Protein AF-A0A914C2D5-F1 (afdb_monomer_lite)

Foldseek 3Di:
DLVVLVVVLVVPQDDLVCLVPDDLVVSLVVSVVVVVVVLVVVVVVLVVLLVVLVVQLVVCVVPPVCVVSVVVSVVSNVVSVVVVVVSVVVVVVVVVVSVVSSVVSVVSD

pLDDT: mean 87.71, std 9.4, range [59.25, 97.88]

Radius of gyration: 20.84 Å; chains: 1; bounding box: 45×17×58 Å

Secondary structure (DSSP, 8-state):
-HHHHHHHHHHHSPPTTSGGGS-HHHHHHHHHHHHHHHHHHHHHHHHHHHHHHHHHHHHHTT-GGGHHHHHHHHHHHHHHHHHHHHHHHHHHHHHHHHHHHHHHHHTT-

Structure (mmCIF, N/CA/C/O backbone):
data_AF-A0A914C2D5-F1
#
_entry.id   AF-A0A914C2D5-F1
#
loop_
_atom_site.group_PDB
_atom_site.id
_atom_site.type_symbol
_atom_site.label_atom_id
_atom_site.label_alt_id
_atom_site.label_comp_id
_atom_site.label_asym_id
_atom_site.label_entity_id
_atom_site.label_seq_id
_atom_site.pdbx_PDB_ins_code
_atom_site.Cartn_x
_atom_site.Cartn_y
_atom_site.Cartn_z
_atom_site.occupancy
_atom_site.B_iso_or_equiv
_atom_site.auth_seq_id
_atom_site.auth_comp_id
_atom_site.auth_asym_id
_atom_site.auth_atom_id
_atom_site.pdbx_PDB_model_num
ATOM 1 N N . MET A 1 1 ? -9.227 7.731 0.539 1.00 70.75 1 MET A N 1
ATOM 2 C CA . MET A 1 1 ? -7.893 7.496 1.124 1.00 70.75 1 MET A CA 1
ATOM 3 C C . MET A 1 1 ? -8.067 7.028 2.557 1.00 70.75 1 MET A C 1
ATOM 5 O O . MET A 1 1 ? -9.134 7.270 3.117 1.00 70.75 1 MET A O 1
ATOM 9 N N . GLU A 1 2 ? -7.075 6.328 3.099 1.00 82.00 2 GLU A N 1
ATOM 10 C CA . GLU A 1 2 ? -7.126 5.653 4.406 1.00 82.00 2 GLU A CA 1
ATOM 11 C C . GLU A 1 2 ? -7.536 6.576 5.560 1.00 82.00 2 GLU A C 1
ATOM 13 O O . GLU A 1 2 ? -8.288 6.139 6.424 1.00 82.00 2 GLU A O 1
ATOM 18 N N . ASP A 1 3 ? -7.198 7.868 5.511 1.00 85.00 3 ASP A N 1
ATOM 19 C CA . ASP A 1 3 ? -7.644 8.867 6.497 1.00 85.00 3 ASP A CA 1
ATOM 20 C C . ASP A 1 3 ? -9.164 8.906 6.673 1.00 85.00 3 ASP A C 1
ATOM 22 O O . ASP A 1 3 ? -9.663 9.062 7.784 1.00 85.00 3 ASP A O 1
ATOM 26 N N . LYS A 1 4 ? -9.923 8.710 5.584 1.00 87.38 4 LYS A N 1
ATOM 27 C CA . LYS A 1 4 ? -11.392 8.649 5.646 1.00 87.38 4 LYS A CA 1
ATOM 28 C C . LYS A 1 4 ? -11.873 7.404 6.393 1.00 87.38 4 LYS A C 1
ATOM 30 O O . LYS A 1 4 ? -12.867 7.483 7.103 1.00 87.38 4 LYS A O 1
ATOM 35 N N . ILE A 1 5 ? -11.165 6.282 6.252 1.00 86.88 5 ILE A N 1
ATOM 36 C CA . ILE A 1 5 ? -11.476 5.018 6.937 1.00 86.88 5 ILE A CA 1
ATOM 37 C C . ILE A 1 5 ? -11.097 5.125 8.421 1.00 86.88 5 ILE A C 1
ATOM 39 O O . ILE A 1 5 ? -11.856 4.704 9.288 1.00 86.88 5 ILE A O 1
ATOM 43 N N . ILE A 1 6 ? -9.959 5.746 8.742 1.00 86.00 6 ILE A N 1
ATOM 44 C CA . ILE A 1 6 ? -9.555 6.008 10.132 1.00 86.00 6 ILE A CA 1
ATOM 45 C C . ILE A 1 6 ? -10.524 6.992 10.800 1.00 86.00 6 ILE A C 1
ATOM 47 O O . ILE A 1 6 ? -10.907 6.804 11.953 1.00 86.00 6 ILE A O 1
ATOM 51 N N . PHE A 1 7 ? -10.961 8.028 10.086 1.00 87.88 7 PHE A N 1
ATOM 52 C CA . PHE A 1 7 ? -11.998 8.933 10.570 1.00 87.88 7 PHE A CA 1
ATOM 53 C C . PHE A 1 7 ? -13.316 8.191 10.828 1.00 87.88 7 PHE A C 1
ATOM 55 O O . PHE A 1 7 ? -13.910 8.359 11.889 1.00 87.88 7 PHE A O 1
ATOM 62 N N . GLU A 1 8 ? -13.731 7.313 9.911 1.00 88.00 8 GLU A N 1
ATOM 63 C CA . GLU A 1 8 ? -14.913 6.463 10.080 1.00 88.00 8 GLU A CA 1
ATOM 64 C C . GLU A 1 8 ? -14.815 5.582 11.335 1.00 88.00 8 GLU A C 1
ATOM 66 O O . GLU A 1 8 ? -15.776 5.525 12.101 1.00 88.00 8 GLU A O 1
ATOM 71 N N . LEU A 1 9 ? -13.658 4.960 11.596 1.00 87.19 9 LEU A N 1
ATOM 72 C CA . LEU A 1 9 ? -13.408 4.225 12.843 1.00 87.19 9 LEU A CA 1
ATOM 73 C C . LEU A 1 9 ? -13.663 5.119 14.062 1.00 87.19 9 LEU A C 1
ATOM 75 O O . LEU A 1 9 ? -14.366 4.723 14.984 1.00 87.19 9 LEU A O 1
ATOM 79 N N . ASN A 1 10 ? -13.138 6.342 14.051 1.00 86.31 10 ASN A N 1
ATOM 80 C CA . ASN A 1 10 ? -13.270 7.268 15.177 1.00 86.31 10 ASN A CA 1
ATOM 81 C C . ASN A 1 10 ? -14.711 7.715 15.414 1.00 86.31 10 ASN A C 1
ATOM 83 O O . ASN A 1 10 ? -15.087 7.952 16.556 1.00 86.31 10 ASN A O 1
ATOM 87 N N . CYS A 1 11 ? -15.506 7.828 14.351 1.00 86.56 11 CYS A N 1
ATOM 88 C CA . CYS A 1 11 ? -16.922 8.161 14.448 1.00 86.56 11 CYS A CA 1
ATOM 89 C C . CYS A 1 11 ? -17.788 6.976 14.886 1.00 86.56 11 CYS A C 1
ATOM 91 O O . CYS A 1 11 ? -18.850 7.190 15.464 1.00 86.56 11 CYS A O 1
ATOM 93 N N . ARG A 1 12 ? -17.375 5.745 14.566 1.00 85.75 12 ARG A N 1
ATOM 94 C CA . ARG A 1 12 ? -18.144 4.531 14.864 1.00 85.75 12 ARG A CA 1
ATOM 95 C C . ARG A 1 12 ? -17.820 3.925 16.222 1.00 85.75 12 ARG A C 1
ATOM 97 O O . ARG A 1 12 ? -18.689 3.285 16.795 1.00 85.75 12 ARG A O 1
ATOM 104 N N . LEU A 1 13 ? -16.605 4.096 16.746 1.00 83.44 13 LEU A N 1
ATOM 105 C CA . LEU A 1 13 ? -16.289 3.586 18.078 1.00 83.44 13 LEU A CA 1
ATOM 106 C C . LEU A 1 13 ? -17.126 4.332 19.132 1.00 83.44 13 LEU A C 1
ATOM 108 O O . LEU A 1 13 ? -17.071 5.564 19.189 1.00 83.44 13 LEU A O 1
ATOM 112 N N . PRO A 1 14 ? -17.899 3.612 19.962 1.00 72.94 14 PRO A N 1
ATOM 113 C CA . PRO A 1 14 ? -18.760 4.245 20.943 1.00 72.94 14 PRO A CA 1
ATOM 114 C C . PRO A 1 14 ? -17.928 4.973 22.002 1.00 72.94 14 PRO A C 1
ATOM 116 O O . PRO A 1 14 ? -16.854 4.526 22.407 1.00 72.94 14 PRO A O 1
ATOM 119 N N . THR A 1 15 ? -18.442 6.104 22.481 1.00 71.69 15 THR A N 1
ATOM 120 C CA . THR A 1 15 ? -17.937 6.718 23.712 1.00 71.69 15 THR A CA 1
ATOM 121 C C . THR A 1 15 ? -18.413 5.905 24.919 1.00 71.69 15 THR A C 1
ATOM 123 O O . THR A 1 15 ? -19.392 5.164 24.822 1.00 71.69 15 THR A O 1
ATOM 126 N N . ASN A 1 16 ? -17.754 6.061 26.074 1.00 65.69 16 ASN A N 1
ATOM 127 C CA . ASN A 1 16 ? -18.040 5.294 27.300 1.00 65.69 16 ASN A CA 1
ATOM 128 C C . ASN A 1 16 ? -19.536 5.241 27.676 1.00 65.69 16 ASN A C 1
ATOM 130 O O . ASN A 1 16 ? -19.987 4.285 28.291 1.00 65.69 16 ASN A O 1
ATOM 134 N N . SER A 1 17 ? -20.317 6.257 27.306 1.00 59.25 17 SER A N 1
ATOM 135 C CA . SER A 1 17 ? -21.749 6.351 27.610 1.00 59.25 17 SER A CA 1
ATOM 136 C C . SER A 1 17 ? -22.661 5.523 26.688 1.00 59.25 17 SER A C 1
ATOM 138 O O . SER A 1 17 ? -23.845 5.402 26.986 1.00 59.25 17 SER A O 1
ATOM 140 N N . PHE A 1 18 ? -22.147 4.960 25.586 1.00 63.16 18 PHE A N 1
ATOM 141 C CA . PHE A 1 18 ? -22.934 4.258 24.554 1.00 63.16 18 PHE A CA 1
ATOM 142 C C . PHE A 1 18 ? -22.337 2.900 24.133 1.00 63.16 18 PHE A C 1
ATOM 144 O O . PHE A 1 18 ? -22.748 2.327 23.123 1.00 63.16 18 PHE A O 1
ATOM 151 N N . ALA A 1 19 ? -21.379 2.363 24.897 1.00 63.66 19 ALA A N 1
ATOM 152 C CA . ALA A 1 19 ? -20.634 1.151 24.536 1.00 63.66 19 ALA A CA 1
ATOM 153 C C . ALA A 1 19 ? -21.506 -0.113 24.383 1.00 63.66 19 ALA A C 1
ATOM 155 O O . ALA A 1 19 ? -21.170 -1.000 23.606 1.00 63.66 19 ALA A O 1
ATOM 156 N N . SER A 1 20 ? -22.672 -0.164 25.035 1.00 64.44 20 SER A N 1
ATOM 157 C CA . SER A 1 20 ? -23.606 -1.297 24.975 1.00 64.44 20 SER A CA 1
ATOM 158 C C . SER A 1 20 ? -24.465 -1.366 23.703 1.00 64.44 20 SER A C 1
ATOM 160 O O . SER A 1 20 ? -25.194 -2.338 23.517 1.00 64.44 20 SER A O 1
ATOM 162 N N . GLN A 1 21 ? -24.420 -0.351 22.829 1.00 63.56 21 GLN A N 1
ATOM 163 C CA . GLN A 1 21 ? -25.328 -0.238 21.677 1.00 63.56 21 GLN A CA 1
ATOM 164 C C . GLN A 1 21 ? -24.735 -0.723 20.346 1.00 63.56 21 GLN A C 1
ATOM 166 O O . GLN A 1 21 ? -25.474 -0.850 19.370 1.00 63.56 21 GLN A O 1
ATOM 171 N N . GLN A 1 22 ? -23.426 -0.991 20.269 1.00 69.56 22 GLN A N 1
ATOM 172 C CA . GLN A 1 22 ? -22.765 -1.420 19.032 1.00 69.56 22 GLN A CA 1
ATOM 173 C C . GLN A 1 22 ? -21.732 -2.519 19.278 1.00 69.56 22 GLN A C 1
ATOM 175 O O . GLN A 1 22 ? -20.978 -2.479 20.245 1.00 69.56 22 GLN A O 1
ATOM 180 N N . ASN A 1 23 ? -21.659 -3.486 18.360 1.00 83.94 23 ASN A N 1
ATOM 181 C CA . ASN A 1 23 ? -20.656 -4.543 18.416 1.00 83.94 23 ASN A CA 1
ATOM 182 C C . ASN A 1 23 ? -19.299 -4.019 17.920 1.00 83.94 23 ASN A C 1
ATOM 184 O O . ASN A 1 23 ? -19.053 -3.908 16.716 1.00 83.94 23 ASN A O 1
ATOM 188 N N . ILE A 1 24 ? -18.410 -3.712 18.864 1.00 86.00 24 ILE A N 1
ATOM 189 C CA . ILE A 1 24 ? -17.063 -3.183 18.605 1.00 86.00 24 ILE A CA 1
ATOM 190 C C . ILE A 1 24 ? -16.257 -4.118 17.694 1.00 86.00 24 ILE A C 1
ATOM 192 O O . ILE A 1 24 ? -15.560 -3.643 16.793 1.00 86.00 24 ILE A O 1
ATOM 196 N N . ASN A 1 25 ? -16.415 -5.437 17.852 1.00 86.25 25 ASN A N 1
ATOM 197 C CA . ASN A 1 25 ? -15.727 -6.420 17.013 1.00 86.25 25 ASN A CA 1
ATOM 198 C C . ASN A 1 25 ? -16.123 -6.289 15.536 1.00 86.25 25 ASN A C 1
ATOM 200 O O . ASN A 1 25 ? -15.256 -6.336 14.661 1.00 86.25 25 ASN A O 1
ATOM 204 N N . ASP A 1 26 ? -17.411 -6.083 15.250 1.00 89.81 26 ASP A N 1
ATOM 205 C CA . ASP A 1 26 ? -17.907 -5.950 13.877 1.00 89.81 26 ASP A CA 1
ATOM 206 C C . ASP A 1 26 ? -17.412 -4.652 13.229 1.00 89.81 26 ASP A C 1
ATOM 208 O O . ASP A 1 26 ? -16.975 -4.665 12.076 1.00 89.81 26 ASP A O 1
ATOM 212 N N . ILE A 1 27 ? -17.387 -3.547 13.985 1.00 89.75 27 ILE A N 1
ATOM 213 C CA . ILE A 1 27 ? -16.842 -2.259 13.526 1.00 89.75 27 ILE A CA 1
ATOM 214 C C . ILE A 1 27 ? -15.363 -2.405 13.177 1.00 89.75 27 ILE A C 1
ATOM 216 O O . ILE A 1 27 ? -14.934 -2.052 12.078 1.00 89.75 27 ILE A O 1
ATOM 220 N N . CYS A 1 28 ? -14.576 -2.955 14.097 1.00 91.25 28 CYS A N 1
ATOM 221 C CA . CYS A 1 28 ? -13.145 -3.135 13.907 1.00 91.25 28 CYS A CA 1
ATOM 222 C C . CYS A 1 28 ? -12.825 -4.088 12.749 1.00 91.25 28 CYS A C 1
ATOM 224 O O . CYS A 1 28 ? -11.869 -3.856 12.004 1.00 91.25 28 CYS A O 1
ATOM 226 N N . LYS A 1 29 ? -13.642 -5.127 12.542 1.00 91.94 29 LYS A N 1
ATOM 227 C CA . LYS A 1 29 ? -13.521 -6.043 11.403 1.00 91.94 29 LYS A CA 1
ATOM 228 C C . LYS A 1 29 ? -13.853 -5.366 10.069 1.00 91.94 29 LYS A C 1
ATOM 230 O O . LYS A 1 29 ? -13.099 -5.543 9.110 1.00 91.94 29 LYS A O 1
ATOM 235 N N . ASP A 1 30 ? -14.933 -4.587 9.999 1.00 92.62 30 ASP A N 1
ATOM 236 C CA . ASP A 1 30 ? -15.312 -3.822 8.799 1.00 92.62 30 ASP A CA 1
ATOM 237 C C . ASP A 1 30 ? -14.207 -2.830 8.410 1.00 92.62 30 ASP A C 1
ATOM 239 O O . ASP A 1 30 ? -13.739 -2.819 7.270 1.00 92.62 30 ASP A O 1
ATOM 243 N N . ILE A 1 31 ? -13.700 -2.068 9.384 1.00 92.50 31 ILE A N 1
ATOM 244 C CA . ILE A 1 31 ? -12.619 -1.097 9.177 1.00 92.50 31 ILE A CA 1
ATOM 245 C C . ILE A 1 31 ? -11.350 -1.771 8.647 1.00 92.50 31 ILE A C 1
ATOM 247 O O . ILE A 1 31 ? -10.807 -1.330 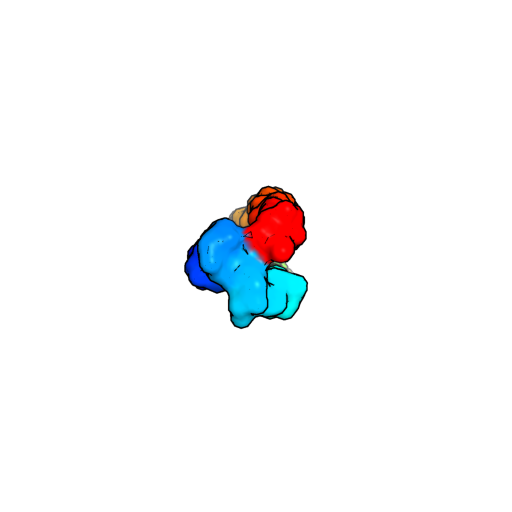7.632 1.00 92.50 31 ILE A O 1
ATOM 251 N N . LYS A 1 32 ? -10.901 -2.870 9.270 1.00 92.12 32 LYS A N 1
ATOM 252 C CA . LYS A 1 32 ? -9.730 -3.633 8.798 1.00 92.12 32 LYS A CA 1
ATOM 253 C C . LYS A 1 32 ? -9.930 -4.163 7.376 1.00 92.12 32 LYS A C 1
ATOM 255 O O . LYS A 1 32 ? -9.012 -4.094 6.561 1.00 92.12 32 LYS A O 1
ATOM 260 N N . THR A 1 33 ? -11.133 -4.642 7.058 1.00 94.06 33 THR A N 1
ATOM 261 C CA . THR A 1 33 ? -11.472 -5.158 5.722 1.00 94.06 33 THR A CA 1
ATOM 262 C C . THR A 1 33 ? -11.400 -4.057 4.664 1.00 94.06 33 THR A C 1
ATOM 264 O O . THR A 1 33 ? -10.747 -4.230 3.633 1.00 94.06 33 THR A O 1
ATOM 267 N N . LYS A 1 34 ? -12.015 -2.898 4.928 1.00 93.19 34 LYS A N 1
ATOM 268 C CA . LYS A 1 34 ? -11.973 -1.732 4.031 1.00 93.19 34 LYS A CA 1
ATOM 269 C C . LYS A 1 34 ? -10.546 -1.255 3.787 1.00 93.19 34 LYS A C 1
ATOM 271 O O . LYS A 1 34 ? -10.172 -0.989 2.645 1.00 93.19 34 LYS A O 1
ATOM 276 N N . LEU A 1 35 ? -9.749 -1.177 4.850 1.00 92.00 35 LEU A N 1
ATOM 277 C CA . LEU A 1 35 ? -8.360 -0.740 4.776 1.00 92.00 35 LEU A CA 1
ATOM 278 C C . LEU A 1 35 ? -7.512 -1.702 3.937 1.00 92.00 35 LEU A C 1
ATOM 280 O O . LEU A 1 35 ? -6.812 -1.268 3.025 1.00 92.00 35 LEU A O 1
ATOM 284 N N . GLY A 1 36 ? -7.651 -3.010 4.175 1.00 93.00 36 GLY A N 1
ATOM 285 C CA . GLY A 1 36 ? -6.998 -4.042 3.370 1.00 93.00 36 GLY A CA 1
ATOM 286 C C . GLY A 1 36 ? -7.373 -3.958 1.888 1.00 93.00 36 GLY A C 1
ATOM 287 O O . GLY A 1 36 ? -6.505 -4.089 1.026 1.00 93.00 36 GLY A O 1
ATOM 288 N N . GLY A 1 37 ? -8.641 -3.666 1.578 1.00 93.94 37 GLY A N 1
ATOM 289 C CA . GLY A 1 37 ? -9.106 -3.461 0.205 1.00 93.94 37 GLY A CA 1
ATOM 290 C C . GLY A 1 37 ? -8.426 -2.279 -0.494 1.00 93.94 37 GLY A C 1
ATOM 291 O O . GLY A 1 37 ? -7.9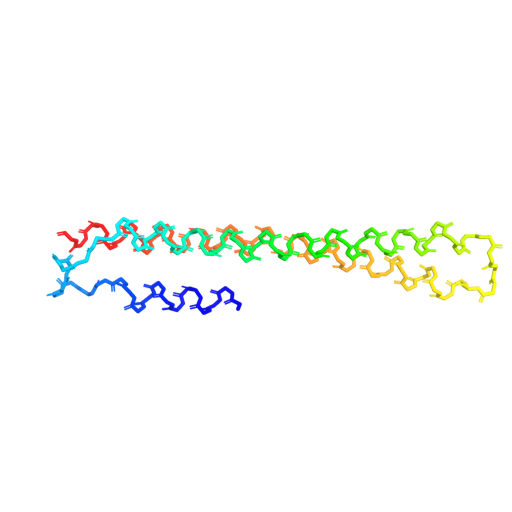10 -2.436 -1.601 1.00 93.94 37 GLY A O 1
ATOM 292 N N . VAL A 1 38 ? -8.375 -1.114 0.160 1.00 92.69 38 VAL A N 1
ATOM 293 C CA . VAL A 1 38 ? -7.725 0.090 -0.394 1.00 92.69 38 VAL A CA 1
ATOM 294 C C . VAL A 1 38 ? -6.222 -0.120 -0.578 1.00 92.69 38 VAL A C 1
ATOM 296 O O . VAL A 1 38 ? -5.683 0.216 -1.633 1.00 92.69 38 VAL A O 1
ATOM 299 N N . ARG A 1 39 ? -5.548 -0.718 0.408 1.00 93.44 39 ARG A N 1
ATOM 300 C CA . ARG A 1 39 ? -4.110 -1.021 0.334 1.00 93.44 39 ARG A CA 1
ATOM 301 C C . ARG A 1 39 ? -3.786 -1.990 -0.789 1.00 93.44 39 ARG A C 1
ATOM 303 O O . ARG A 1 39 ? -2.858 -1.749 -1.553 1.00 93.44 39 ARG A O 1
ATOM 310 N N . LYS A 1 40 ? -4.589 -3.047 -0.949 1.00 93.81 40 LYS A N 1
ATOM 311 C CA . LYS A 1 40 ? -4.429 -3.997 -2.055 1.00 93.81 40 LYS A CA 1
ATOM 312 C C . LYS A 1 40 ? -4.540 -3.297 -3.409 1.00 93.81 40 LYS A C 1
ATOM 314 O O . LYS A 1 40 ? -3.671 -3.482 -4.251 1.00 93.81 40 LYS A O 1
ATOM 319 N N . GLN A 1 41 ? -5.557 -2.454 -3.599 1.00 94.31 41 GLN A N 1
ATOM 320 C CA . GLN A 1 41 ? -5.707 -1.683 -4.839 1.00 94.31 41 GLN A CA 1
ATOM 321 C C . GLN A 1 41 ? -4.485 -0.800 -5.117 1.00 94.31 41 GLN A C 1
ATOM 323 O O . GLN A 1 41 ? -4.017 -0.738 -6.253 1.00 94.31 41 GLN A O 1
ATOM 328 N N . ARG A 1 42 ? -3.945 -0.134 -4.090 1.00 93.88 42 ARG A N 1
ATOM 329 C CA . ARG A 1 42 ? -2.745 0.700 -4.225 1.00 93.88 42 ARG A CA 1
ATOM 330 C C . ARG A 1 42 ? -1.507 -0.132 -4.578 1.00 93.88 42 ARG A C 1
ATOM 332 O O . ARG A 1 42 ? -0.782 0.239 -5.499 1.00 93.88 42 ARG A O 1
ATOM 339 N N . ALA A 1 43 ? -1.302 -1.269 -3.914 1.00 93.56 43 ALA A N 1
ATOM 340 C CA . ALA A 1 43 ? -0.202 -2.189 -4.198 1.00 93.56 43 ALA A CA 1
ATOM 341 C C . ALA A 1 43 ? -0.271 -2.744 -5.632 1.00 93.56 43 ALA A C 1
ATOM 343 O O . ALA A 1 43 ? 0.732 -2.742 -6.348 1.00 93.56 43 ALA A O 1
ATOM 344 N N . ASP A 1 44 ? -1.464 -3.143 -6.085 1.00 95.62 44 ASP A N 1
ATOM 345 C CA . ASP A 1 44 ? -1.693 -3.623 -7.451 1.00 95.62 44 ASP A CA 1
ATOM 346 C C . ASP A 1 44 ? -1.358 -2.533 -8.490 1.00 95.62 44 ASP A C 1
ATOM 348 O O . ASP A 1 44 ? -0.719 -2.814 -9.508 1.00 95.62 44 ASP A O 1
ATOM 352 N N . LEU A 1 45 ? -1.728 -1.274 -8.218 1.00 96.19 45 LEU A N 1
ATOM 353 C CA . LEU A 1 45 ? -1.392 -0.130 -9.072 1.00 96.19 45 LEU A CA 1
ATOM 354 C C . LEU A 1 45 ? 0.115 0.150 -9.108 1.00 96.19 45 LEU A C 1
ATOM 356 O O . LEU A 1 45 ? 0.665 0.313 -10.195 1.00 96.19 45 LEU A O 1
ATOM 360 N N . LEU A 1 46 ? 0.800 0.160 -7.961 1.00 95.44 46 LEU A N 1
ATOM 361 C CA . LEU A 1 46 ? 2.255 0.352 -7.902 1.00 95.44 46 LEU A CA 1
ATOM 362 C C . LEU A 1 46 ? 2.992 -0.725 -8.707 1.00 95.44 46 LEU A C 1
ATOM 364 O O . LEU A 1 46 ? 3.859 -0.410 -9.526 1.00 95.44 46 LEU A O 1
ATOM 368 N N . GLN A 1 47 ? 2.606 -1.991 -8.532 1.00 96.31 47 GLN A N 1
ATOM 369 C CA . GLN A 1 47 ? 3.178 -3.110 -9.282 1.00 96.31 47 GLN A CA 1
ATOM 370 C C . GLN A 1 47 ? 2.919 -2.989 -10.784 1.00 96.31 47 GLN A C 1
ATOM 372 O O . GLN A 1 47 ? 3.819 -3.244 -11.588 1.00 96.31 47 GLN A O 1
ATOM 377 N N . LYS A 1 48 ? 1.714 -2.569 -11.179 1.00 97.56 48 LYS A N 1
ATOM 378 C CA . LYS A 1 48 ? 1.390 -2.301 -12.582 1.00 97.56 48 LYS A CA 1
ATOM 379 C C . LYS A 1 48 ? 2.283 -1.198 -13.160 1.00 97.56 48 LYS A C 1
ATOM 381 O O . LYS A 1 48 ? 2.909 -1.428 -14.192 1.00 97.56 48 LYS A O 1
ATOM 386 N N . CYS A 1 49 ? 2.426 -0.066 -12.472 1.00 97.38 49 CYS A N 1
ATOM 387 C CA . CYS A 1 49 ? 3.277 1.041 -12.913 1.00 97.38 49 CYS A CA 1
ATOM 388 C C . CYS A 1 49 ? 4.749 0.620 -13.063 1.00 97.38 49 CYS A C 1
ATOM 390 O O . CYS A 1 49 ? 5.413 1.014 -14.023 1.00 97.38 49 CYS A O 1
ATOM 392 N N . ILE A 1 50 ? 5.275 -0.205 -12.149 1.00 97.12 50 ILE A N 1
ATOM 393 C CA . ILE A 1 50 ? 6.640 -0.743 -12.261 1.00 97.12 50 ILE A CA 1
ATOM 394 C C . ILE A 1 50 ? 6.773 -1.598 -13.526 1.00 97.12 50 ILE A C 1
ATOM 396 O O . ILE A 1 50 ? 7.712 -1.390 -14.295 1.00 97.12 50 ILE A O 1
ATOM 400 N N . LYS A 1 51 ? 5.830 -2.518 -13.769 1.00 97.50 51 LYS A N 1
ATOM 401 C CA . LYS A 1 51 ? 5.837 -3.388 -14.957 1.00 97.50 51 LYS A CA 1
ATOM 402 C C . LYS A 1 51 ? 5.767 -2.591 -16.257 1.00 97.50 51 LYS A C 1
ATOM 404 O O . LYS A 1 51 ? 6.489 -2.902 -17.197 1.00 97.50 51 LYS A O 1
ATOM 409 N N . GLU A 1 52 ? 4.941 -1.551 -16.304 1.00 96.81 52 GLU A N 1
ATOM 410 C CA . GLU A 1 52 ? 4.826 -0.674 -17.473 1.00 96.81 52 GLU A CA 1
ATOM 411 C C . GLU A 1 52 ? 6.149 0.047 -17.768 1.00 96.81 52 GLU A C 1
ATOM 413 O O . GLU A 1 52 ? 6.619 0.026 -18.903 1.00 96.81 52 GLU A O 1
ATOM 418 N N . ASN A 1 53 ? 6.820 0.601 -16.751 1.00 96.25 53 ASN A N 1
ATOM 419 C CA . ASN A 1 53 ? 8.128 1.241 -16.942 1.00 96.25 53 ASN A CA 1
ATOM 420 C C . ASN A 1 53 ? 9.228 0.227 -17.314 1.00 96.25 53 ASN A C 1
ATOM 422 O O . ASN A 1 53 ? 10.116 0.543 -18.105 1.00 96.25 53 ASN A O 1
ATOM 426 N N . GLN A 1 54 ? 9.173 -1.002 -16.792 1.00 95.44 54 GLN A N 1
ATOM 427 C CA . GLN A 1 54 ? 10.081 -2.079 -17.208 1.00 95.44 54 GLN A CA 1
ATOM 428 C C . GLN A 1 54 ? 9.877 -2.455 -18.680 1.00 95.44 54 GLN A C 1
ATOM 430 O O . GLN A 1 54 ? 10.856 -2.662 -19.394 1.00 95.44 54 GLN A O 1
ATOM 435 N N . ALA A 1 55 ? 8.626 -2.498 -19.145 1.00 94.12 55 ALA A N 1
ATOM 436 C CA . ALA A 1 55 ? 8.310 -2.747 -20.546 1.00 94.12 55 ALA A CA 1
ATOM 437 C C . ALA A 1 55 ? 8.828 -1.623 -21.458 1.00 94.12 55 ALA A C 1
ATOM 439 O O . ALA A 1 55 ? 9.343 -1.912 -22.533 1.00 94.12 5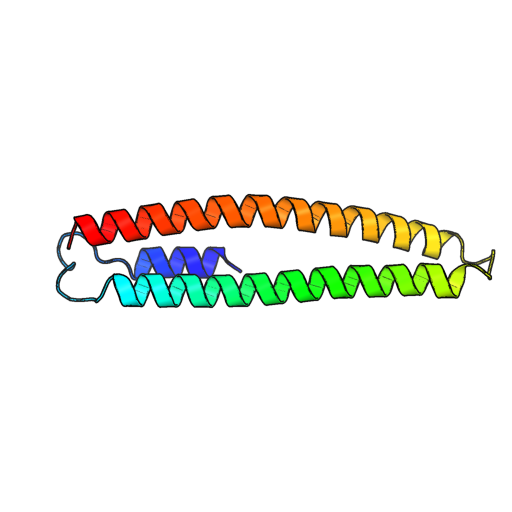5 ALA A O 1
ATOM 440 N N . VAL A 1 56 ? 8.763 -0.357 -21.020 1.00 92.31 56 VAL A N 1
ATOM 441 C CA . VAL A 1 56 ? 9.391 0.764 -21.746 1.00 92.31 56 VAL A CA 1
ATOM 442 C C . VAL A 1 56 ? 10.890 0.520 -21.912 1.00 92.31 56 VAL A C 1
ATOM 444 O O . VAL A 1 56 ? 11.387 0.567 -23.029 1.00 92.31 56 VAL A O 1
ATOM 447 N N . ILE A 1 57 ? 11.610 0.182 -20.840 1.00 91.56 57 ILE A N 1
ATOM 448 C CA . ILE A 1 57 ? 13.057 -0.080 -20.929 1.00 91.56 57 ILE A CA 1
ATOM 449 C C . ILE A 1 57 ? 13.351 -1.238 -21.893 1.00 91.56 57 ILE A C 1
ATOM 451 O O . ILE A 1 57 ? 14.240 -1.117 -22.731 1.00 91.56 57 ILE A O 1
ATOM 455 N N . ALA A 1 58 ? 12.588 -2.331 -21.810 1.00 90.06 58 ALA A N 1
ATOM 456 C CA . ALA A 1 58 ? 12.780 -3.502 -22.663 1.00 90.06 58 ALA A CA 1
ATOM 457 C C . ALA A 1 58 ? 12.521 -3.212 -24.152 1.00 90.06 58 ALA A C 1
ATOM 459 O O . ALA A 1 58 ? 13.257 -3.700 -25.002 1.00 90.06 58 ALA A O 1
ATOM 460 N N . ASN A 1 59 ? 11.506 -2.403 -24.468 1.00 86.56 59 ASN A N 1
ATOM 461 C CA . ASN A 1 59 ? 11.118 -2.103 -25.850 1.00 86.56 59 ASN A CA 1
ATOM 462 C C . ASN A 1 59 ? 11.967 -0.998 -26.499 1.00 86.56 59 ASN A C 1
ATOM 464 O O . ASN A 1 59 ? 11.981 -0.882 -27.721 1.00 86.56 59 ASN A O 1
ATOM 468 N N . VAL A 1 60 ? 12.612 -0.147 -25.696 1.00 82.06 60 VAL A N 1
ATOM 469 C CA . VAL A 1 60 ? 13.363 1.029 -26.172 1.00 82.06 60 VAL A CA 1
ATOM 470 C C . VAL A 1 60 ? 14.869 0.773 -26.250 1.00 82.06 60 VAL A C 1
ATOM 472 O O . VAL A 1 60 ? 15.576 1.526 -26.910 1.00 82.06 60 VAL A O 1
ATOM 475 N N . HIS A 1 61 ? 15.367 -0.299 -25.627 1.00 67.12 61 HIS A N 1
ATOM 476 C CA . HIS A 1 61 ? 16.792 -0.639 -25.564 1.00 67.12 61 HIS A CA 1
ATOM 477 C C . HIS A 1 61 ? 17.513 -0.639 -26.933 1.00 67.12 61 HIS A C 1
ATOM 479 O O . HIS A 1 61 ? 18.711 -0.366 -26.985 1.00 67.12 61 HIS A O 1
ATOM 485 N N . ASP A 1 62 ? 16.789 -0.859 -28.033 1.00 68.69 62 ASP A N 1
ATOM 486 C CA . ASP A 1 62 ? 17.353 -0.934 -29.386 1.00 68.69 62 ASP A CA 1
ATOM 487 C C . ASP A 1 62 ? 17.302 0.395 -30.175 1.00 68.69 62 ASP A C 1
ATOM 489 O O . ASP A 1 62 ? 17.775 0.449 -31.310 1.00 68.69 62 ASP A O 1
ATOM 493 N N . ASP A 1 63 ? 16.771 1.479 -29.590 1.00 76.31 63 ASP A N 1
ATOM 494 C CA . ASP A 1 63 ? 16.676 2.798 -30.230 1.00 76.31 63 ASP A CA 1
ATOM 495 C C . ASP A 1 63 ? 17.464 3.885 -29.461 1.00 76.31 63 ASP A C 1
ATOM 497 O O . ASP A 1 63 ? 16.982 4.438 -28.463 1.00 76.31 63 ASP A O 1
ATOM 501 N N . PRO A 1 64 ? 18.669 4.265 -29.931 1.00 72.75 64 PRO A N 1
ATOM 502 C CA . PRO A 1 64 ? 19.500 5.272 -29.272 1.00 72.75 64 PRO A CA 1
ATOM 503 C C . PRO A 1 64 ? 18.897 6.688 -29.286 1.00 72.75 64 PRO A C 1
ATOM 505 O O . PRO A 1 64 ? 19.339 7.537 -28.509 1.00 72.75 64 PRO A O 1
ATOM 508 N N . THR A 1 65 ? 17.878 6.963 -30.110 1.00 82.25 65 THR A N 1
ATOM 509 C CA . THR A 1 65 ? 17.201 8.273 -30.139 1.00 82.25 65 THR A CA 1
ATOM 510 C C . THR A 1 65 ? 16.260 8.486 -28.950 1.00 82.25 65 THR A C 1
ATOM 512 O O . THR A 1 65 ? 15.872 9.616 -28.660 1.00 82.25 65 THR A O 1
ATOM 515 N N . ARG A 1 66 ? 15.953 7.420 -28.202 1.00 87.31 66 ARG A N 1
ATOM 516 C CA . ARG A 1 66 ? 14.982 7.412 -27.096 1.00 87.31 66 ARG A CA 1
ATOM 517 C C . ARG A 1 66 ? 15.628 7.238 -25.719 1.00 87.31 66 ARG A C 1
ATOM 519 O O . ARG A 1 66 ? 14.990 6.825 -24.749 1.00 87.31 66 ARG A O 1
ATOM 526 N N . ALA A 1 67 ? 16.903 7.605 -25.597 1.00 86.25 67 ALA A N 1
ATOM 527 C CA . ALA A 1 67 ? 17.659 7.501 -24.349 1.00 86.25 67 ALA A CA 1
ATOM 528 C C . ALA A 1 67 ? 17.016 8.265 -23.165 1.00 86.25 67 ALA A C 1
ATOM 530 O O . ALA A 1 67 ? 17.132 7.831 -22.016 1.00 86.25 67 ALA A O 1
ATOM 531 N N . ASP A 1 68 ? 16.319 9.379 -23.420 1.00 90.88 68 ASP A N 1
ATOM 532 C CA . ASP A 1 68 ? 15.584 10.135 -22.391 1.00 90.88 68 ASP A CA 1
ATOM 533 C C . ASP A 1 68 ? 14.393 9.369 -21.805 1.00 90.88 68 ASP A C 1
ATOM 535 O O . ASP A 1 68 ? 14.120 9.463 -20.603 1.00 90.88 68 ASP A O 1
ATOM 539 N N . GLU A 1 69 ? 13.712 8.564 -22.619 1.00 91.31 69 GLU A N 1
ATOM 540 C CA . GLU A 1 69 ? 12.598 7.735 -22.160 1.00 91.31 69 GLU A CA 1
ATOM 541 C C . GLU A 1 69 ? 13.093 6.621 -21.237 1.00 91.31 69 GLU A C 1
ATOM 543 O O . GLU A 1 69 ? 12.513 6.398 -20.175 1.00 91.31 69 GLU A O 1
ATOM 548 N N . ILE A 1 70 ? 14.220 5.988 -21.582 1.00 91.12 70 ILE A N 1
ATOM 549 C CA . ILE A 1 70 ? 14.868 4.973 -20.737 1.00 91.12 70 ILE A CA 1
ATOM 550 C C . ILE A 1 70 ? 15.276 5.580 -19.388 1.00 91.12 70 ILE A C 1
ATOM 552 O O . ILE A 1 70 ? 14.982 5.012 -18.331 1.00 91.12 70 ILE A O 1
ATOM 556 N N . ARG A 1 71 ? 15.914 6.761 -19.396 1.00 92.69 71 ARG A N 1
ATOM 557 C CA . ARG A 1 71 ? 16.285 7.479 -18.161 1.00 92.69 71 ARG A CA 1
ATOM 558 C C . ARG A 1 71 ? 15.067 7.803 -17.297 1.00 92.69 71 ARG A C 1
ATOM 560 O O . ARG A 1 71 ? 15.107 7.612 -16.076 1.00 92.69 71 ARG A O 1
ATOM 567 N N . SER A 1 72 ? 13.986 8.263 -17.921 1.00 95.50 72 SER A N 1
ATOM 568 C CA . SER A 1 72 ? 12.737 8.581 -17.226 1.00 95.50 72 SER A CA 1
ATOM 569 C C . SER A 1 72 ? 12.110 7.328 -16.618 1.00 95.50 72 SER A C 1
ATOM 571 O O . SER A 1 72 ? 11.778 7.325 -15.434 1.00 95.50 72 SER A O 1
ATOM 573 N N . ALA A 1 73 ? 12.045 6.227 -17.372 1.00 95.12 73 ALA A N 1
ATOM 574 C CA . ALA A 1 73 ? 11.508 4.957 -16.895 1.00 95.12 73 ALA A CA 1
ATOM 575 C C . ALA A 1 73 ? 12.307 4.389 -15.709 1.00 95.12 73 ALA A C 1
ATOM 577 O O . ALA A 1 73 ? 11.7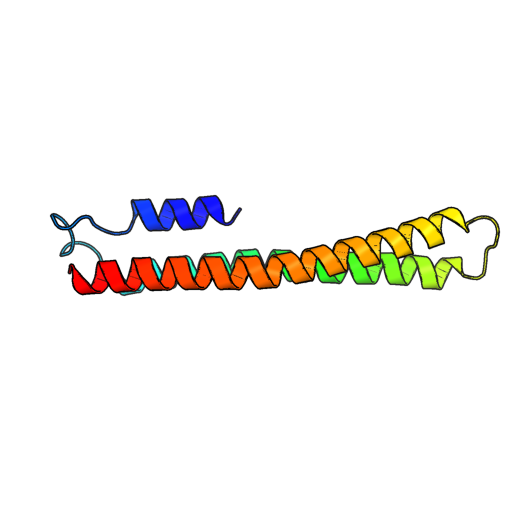23 3.970 -14.708 1.00 95.12 73 ALA A O 1
ATOM 578 N N . HIS A 1 74 ? 13.643 4.444 -15.756 1.00 95.31 74 HIS A N 1
ATOM 579 C CA . HIS A 1 74 ? 14.484 4.061 -14.616 1.00 95.31 74 HIS A CA 1
ATOM 580 C C . HIS A 1 74 ? 14.239 4.935 -13.384 1.00 95.31 74 HIS A C 1
ATOM 582 O O . HIS A 1 74 ? 14.135 4.420 -12.266 1.00 95.31 74 HIS A O 1
ATOM 588 N N . THR A 1 75 ? 14.127 6.250 -13.582 1.00 97.50 75 THR A N 1
ATOM 589 C CA . THR A 1 75 ? 13.836 7.193 -12.496 1.00 97.50 75 THR A CA 1
ATOM 590 C C . THR A 1 75 ? 12.484 6.884 -11.861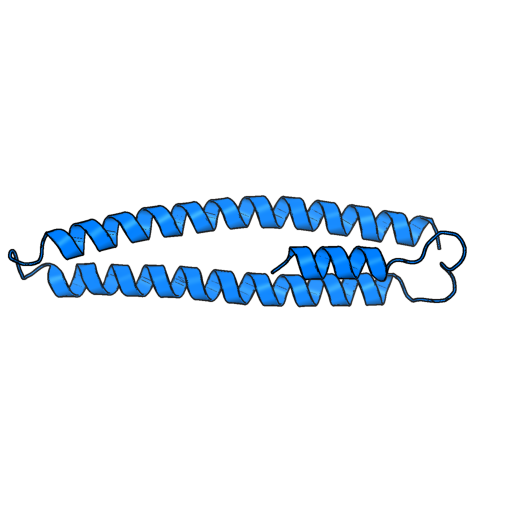 1.00 97.50 75 THR A C 1
ATOM 592 O O . THR A 1 75 ? 12.398 6.775 -10.638 1.00 97.50 75 THR A O 1
ATOM 595 N N . ASN A 1 76 ? 11.458 6.645 -12.677 1.00 97.81 76 ASN A N 1
ATOM 596 C CA . ASN A 1 76 ? 10.125 6.279 -12.214 1.00 97.81 76 ASN A CA 1
ATOM 597 C C . ASN A 1 76 ? 10.134 4.971 -11.422 1.00 97.81 76 ASN A C 1
ATOM 599 O O . ASN A 1 76 ? 9.577 4.927 -10.331 1.00 97.81 76 ASN A O 1
ATOM 603 N N . ILE A 1 77 ? 10.812 3.922 -11.903 1.00 97.88 77 ILE A N 1
ATOM 604 C CA . ILE A 1 77 ? 10.930 2.652 -11.165 1.00 97.88 77 ILE A CA 1
ATOM 605 C C . ILE A 1 77 ? 11.554 2.874 -9.786 1.00 97.88 77 ILE A C 1
ATOM 607 O O . ILE A 1 77 ? 11.085 2.302 -8.801 1.00 97.88 77 ILE A O 1
ATOM 611 N N . ARG A 1 78 ? 12.600 3.704 -9.695 1.00 97.75 78 ARG A N 1
ATOM 612 C CA . ARG A 1 78 ? 13.234 4.030 -8.411 1.00 97.75 78 ARG A CA 1
ATOM 613 C C . ARG A 1 78 ? 12.251 4.724 -7.466 1.00 97.75 78 ARG A C 1
ATOM 615 O O . ARG A 1 78 ? 12.164 4.338 -6.306 1.00 97.75 78 ARG A O 1
ATOM 622 N N . LEU A 1 79 ? 11.501 5.708 -7.962 1.00 97.81 79 LEU A N 1
ATOM 623 C CA . LEU A 1 79 ? 10.495 6.422 -7.170 1.00 97.81 79 LEU A CA 1
ATOM 624 C C . LEU A 1 79 ? 9.358 5.495 -6.720 1.00 97.81 79 LEU A C 1
ATOM 626 O O . LEU A 1 79 ? 9.010 5.499 -5.547 1.00 97.81 79 LEU A O 1
ATOM 630 N N . LEU A 1 80 ? 8.842 4.646 -7.610 1.00 97.31 80 LEU A N 1
ATOM 631 C CA . LEU A 1 80 ? 7.771 3.690 -7.306 1.00 97.31 80 LEU A CA 1
ATOM 632 C C . LEU A 1 80 ? 8.195 2.646 -6.264 1.00 97.31 80 LEU A C 1
ATOM 634 O O . LEU A 1 80 ? 7.393 2.249 -5.425 1.00 97.31 80 LEU A O 1
ATOM 638 N N . ARG A 1 81 ? 9.457 2.203 -6.289 1.00 95.12 81 ARG A N 1
ATOM 639 C CA . ARG A 1 81 ? 10.000 1.307 -5.255 1.00 95.12 81 ARG A CA 1
ATOM 640 C C . ARG A 1 81 ? 10.119 2.003 -3.905 1.00 95.12 81 ARG A C 1
ATOM 642 O O . ARG A 1 81 ? 9.769 1.399 -2.899 1.00 95.12 81 ARG A O 1
ATOM 649 N N . ASN A 1 82 ? 10.565 3.259 -3.892 1.00 96.38 82 ASN A N 1
ATOM 650 C CA . ASN A 1 82 ? 10.592 4.053 -2.666 1.00 96.38 82 ASN A CA 1
ATOM 651 C C . ASN A 1 82 ? 9.179 4.244 -2.102 1.00 96.38 82 ASN A C 1
ATOM 653 O O . ASN A 1 82 ? 8.988 4.087 -0.902 1.00 96.38 82 ASN A O 1
ATOM 657 N N . GLU A 1 83 ? 8.196 4.517 -2.963 1.00 94.50 83 GLU A N 1
ATOM 658 C CA . GLU A 1 83 ? 6.789 4.617 -2.564 1.00 94.50 83 GLU A CA 1
ATOM 659 C C . GLU A 1 83 ? 6.290 3.307 -1.946 1.00 94.50 83 GLU A C 1
ATOM 661 O O . GLU A 1 83 ? 5.657 3.323 -0.898 1.00 94.50 83 GLU A O 1
ATOM 666 N N . ASN A 1 84 ? 6.647 2.159 -2.529 1.00 92.06 84 ASN A N 1
ATOM 667 C CA . ASN A 1 84 ? 6.305 0.857 -1.957 1.00 92.06 84 ASN A CA 1
ATOM 668 C C . ASN A 1 84 ? 6.908 0.655 -0.553 1.00 92.06 84 ASN A C 1
ATOM 670 O O . ASN A 1 84 ? 6.235 0.150 0.337 1.00 92.06 84 ASN A O 1
ATOM 674 N N . THR A 1 85 ? 8.156 1.077 -0.332 1.00 92.69 85 THR A N 1
ATOM 675 C CA . THR A 1 85 ? 8.787 1.023 0.998 1.00 92.69 85 THR A CA 1
ATOM 676 C C . THR A 1 85 ? 8.115 1.967 1.998 1.00 92.69 85 THR A C 1
ATOM 678 O O . THR A 1 85 ? 7.947 1.610 3.162 1.00 92.69 85 THR A O 1
ATOM 681 N N . ILE A 1 86 ? 7.717 3.167 1.567 1.00 93.06 86 ILE A N 1
ATOM 682 C CA . ILE A 1 86 ? 6.965 4.107 2.412 1.00 93.06 86 ILE A CA 1
ATOM 683 C C . ILE A 1 86 ? 5.617 3.493 2.802 1.00 93.06 86 ILE A C 1
ATOM 685 O O . ILE A 1 86 ? 5.267 3.499 3.981 1.00 93.06 86 ILE A O 1
ATOM 689 N N . GLU A 1 87 ? 4.906 2.903 1.840 1.00 90.19 87 GLU A N 1
ATOM 690 C CA . GLU A 1 87 ? 3.618 2.249 2.066 1.00 90.19 87 GLU A CA 1
ATOM 691 C C . GLU A 1 87 ? 3.727 1.141 3.125 1.00 90.19 87 GLU A C 1
ATOM 693 O O . GLU A 1 87 ? 2.913 1.103 4.042 1.00 90.19 87 GLU A O 1
ATOM 698 N N . GLU A 1 88 ? 4.756 0.287 3.079 1.00 89.75 88 GLU A N 1
ATOM 699 C CA . GLU A 1 88 ? 4.987 -0.762 4.090 1.00 89.75 88 GLU A CA 1
ATOM 700 C C . GLU A 1 88 ? 5.108 -0.192 5.517 1.00 89.75 88 GLU A C 1
ATOM 702 O O . GLU A 1 88 ? 4.540 -0.742 6.467 1.00 89.75 88 GLU A O 1
AT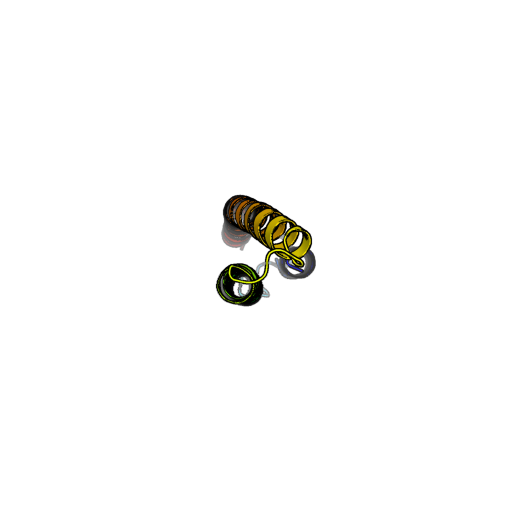OM 707 N N . ILE A 1 89 ? 5.800 0.941 5.673 1.00 90.88 89 ILE A N 1
ATOM 708 C CA . ILE A 1 89 ? 5.964 1.617 6.968 1.00 90.88 89 ILE A CA 1
ATOM 709 C C . ILE A 1 89 ? 4.634 2.222 7.430 1.00 90.88 89 ILE A C 1
ATOM 711 O O . ILE A 1 89 ? 4.232 2.040 8.584 1.00 90.88 89 ILE A O 1
ATOM 715 N N . THR A 1 90 ? 3.931 2.926 6.541 1.00 89.12 90 THR A N 1
ATOM 716 C CA . THR A 1 90 ? 2.642 3.558 6.852 1.00 89.12 90 THR A CA 1
ATOM 717 C C . THR A 1 90 ? 1.579 2.519 7.208 1.00 89.12 90 THR A C 1
ATOM 719 O O . THR A 1 90 ? 0.816 2.714 8.158 1.00 89.12 90 THR A O 1
ATOM 722 N N . VAL A 1 91 ? 1.568 1.379 6.511 1.00 90.81 91 VAL A N 1
ATOM 723 C CA . VAL A 1 91 ? 0.695 0.234 6.792 1.00 90.81 91 VAL A CA 1
ATOM 724 C C . VAL A 1 91 ? 0.874 -0.248 8.230 1.00 90.81 91 VAL A C 1
ATOM 726 O O . VAL A 1 91 ? -0.114 -0.337 8.964 1.00 90.81 91 VAL A O 1
ATOM 729 N N . ALA A 1 92 ? 2.119 -0.481 8.655 1.00 90.38 92 ALA A N 1
ATOM 730 C CA . ALA A 1 92 ? 2.426 -0.960 10.001 1.00 90.38 92 ALA A CA 1
ATOM 731 C C . ALA A 1 92 ? 1.982 0.029 11.095 1.00 90.38 92 ALA A C 1
ATOM 733 O O . ALA A 1 92 ? 1.387 -0.368 12.098 1.00 90.38 92 ALA A O 1
ATOM 734 N N . GLN A 1 93 ? 2.214 1.330 10.893 1.00 89.38 93 GLN A N 1
ATOM 735 C CA . GLN A 1 93 ? 1.797 2.376 11.837 1.00 89.38 93 GLN A CA 1
ATOM 736 C C . GLN A 1 93 ? 0.271 2.479 11.963 1.00 89.38 93 GLN A C 1
ATOM 738 O O . GLN A 1 93 ? -0.274 2.604 13.067 1.00 89.38 93 GLN A O 1
ATOM 743 N N . ALA A 1 94 ? -0.434 2.419 10.834 1.00 88.19 94 ALA A N 1
ATOM 744 C CA . ALA A 1 94 ? -1.888 2.459 10.816 1.00 88.19 94 ALA A CA 1
ATOM 745 C C . ALA A 1 94 ? -2.499 1.193 11.444 1.00 88.19 94 ALA A C 1
ATOM 747 O O . ALA A 1 94 ? -3.469 1.303 12.195 1.00 88.19 94 ALA A O 1
ATOM 748 N N . ASP A 1 95 ? -1.904 0.017 11.224 1.00 91.75 95 ASP A N 1
ATOM 749 C CA . ASP A 1 95 ? -2.350 -1.234 11.853 1.00 91.75 95 ASP A CA 1
ATOM 750 C C . ASP A 1 95 ? -2.216 -1.187 13.373 1.00 91.75 95 ASP A C 1
ATOM 752 O O . ASP A 1 95 ? -3.161 -1.545 14.082 1.00 91.75 95 ASP A O 1
ATOM 756 N N . GLN A 1 96 ? -1.095 -0.662 13.874 1.00 91.38 96 GLN A N 1
ATOM 757 C CA . GLN A 1 96 ? -0.898 -0.442 15.304 1.00 91.38 96 GLN A CA 1
ATOM 758 C C . GLN A 1 96 ? -1.952 0.518 15.873 1.00 91.38 96 GLN A C 1
ATOM 760 O O . GLN A 1 96 ? -2.585 0.220 16.885 1.00 91.38 96 GLN A O 1
ATOM 765 N N . THR A 1 97 ? -2.206 1.636 15.190 1.00 90.12 97 THR A N 1
ATOM 766 C CA . THR A 1 97 ? -3.201 2.631 15.624 1.00 90.12 97 THR A CA 1
ATOM 767 C C . THR A 1 97 ? -4.607 2.033 15.702 1.00 90.12 97 THR A C 1
ATOM 769 O O . THR A 1 97 ? -5.349 2.278 16.655 1.00 90.12 97 THR A O 1
ATOM 772 N N . ILE A 1 98 ? -4.999 1.243 14.700 1.00 89.88 98 ILE A N 1
ATOM 773 C CA . ILE A 1 98 ? -6.313 0.590 14.666 1.00 89.88 98 ILE A CA 1
ATOM 774 C C . ILE A 1 98 ? -6.405 -0.465 15.760 1.00 89.88 98 ILE A C 1
ATOM 776 O O . ILE A 1 98 ? -7.419 -0.528 16.453 1.00 89.88 98 ILE A O 1
ATOM 780 N N . TYR A 1 99 ? -5.355 -1.267 15.943 1.00 91.38 99 TYR A N 1
ATOM 781 C CA . TYR A 1 99 ? -5.291 -2.250 17.017 1.00 91.38 99 TYR A CA 1
ATOM 782 C C . TYR A 1 99 ? -5.479 -1.595 18.389 1.00 91.38 99 TYR A C 1
ATOM 784 O O . TYR A 1 99 ? -6.340 -2.024 19.155 1.00 91.38 99 TYR A O 1
ATOM 792 N N . GLU A 1 100 ? -4.744 -0.521 18.674 1.00 91.19 100 GLU A N 1
ATOM 793 C CA . GLU A 1 100 ? -4.845 0.209 19.939 1.00 91.19 100 GLU A CA 1
ATOM 794 C C . GLU A 1 100 ? -6.241 0.791 20.166 1.00 91.19 100 GLU A C 1
ATOM 796 O O . GLU A 1 100 ? -6.795 0.654 21.258 1.00 91.19 100 GLU A O 1
ATOM 801 N N . ARG A 1 101 ? -6.843 1.405 19.139 1.00 88.88 101 ARG A N 1
ATOM 802 C CA . ARG A 1 101 ? -8.193 1.980 19.239 1.00 88.88 101 ARG A CA 1
ATOM 803 C C . ARG A 1 101 ? -9.261 0.913 19.462 1.00 88.88 101 ARG A C 1
ATOM 805 O O . ARG A 1 101 ? -10.102 1.087 20.339 1.00 88.88 101 ARG A O 1
ATOM 812 N N . CYS A 1 102 ? -9.203 -0.184 18.713 1.00 90.00 102 CYS A N 1
ATOM 813 C CA . CYS A 1 102 ? -10.129 -1.305 18.857 1.00 90.00 102 CYS A CA 1
ATOM 814 C C . CYS A 1 102 ? -10.013 -1.960 20.233 1.00 90.00 102 CYS A C 1
ATOM 816 O O . CYS A 1 102 ? -11.008 -2.071 20.942 1.00 90.00 102 CYS A O 1
ATOM 818 N N . ARG A 1 103 ? -8.787 -2.272 20.668 1.00 89.88 103 ARG A N 1
ATOM 819 C CA . ARG A 1 103 ? -8.531 -2.850 21.991 1.00 89.88 103 ARG A CA 1
ATOM 820 C C . ARG A 1 103 ? -8.990 -1.928 23.116 1.00 89.88 103 ARG A C 1
ATOM 822 O O . ARG A 1 103 ? -9.552 -2.387 24.102 1.00 89.88 103 ARG A O 1
ATOM 829 N N . LYS A 1 104 ? -8.751 -0.619 22.991 1.00 86.56 104 LYS A N 1
ATOM 830 C CA . LYS A 1 104 ? -9.224 0.356 23.979 1.00 86.56 104 LYS A CA 1
ATOM 831 C C . LYS A 1 104 ? -10.749 0.370 24.058 1.00 86.56 104 LYS A C 1
ATOM 833 O O . LYS A 1 104 ? -11.276 0.446 25.159 1.00 86.56 104 LYS A O 1
ATOM 838 N N . ALA A 1 105 ? -11.437 0.312 22.922 1.00 82.81 105 ALA A N 1
ATOM 839 C CA . ALA A 1 105 ? -12.891 0.305 22.892 1.00 82.81 105 ALA A CA 1
ATOM 840 C C . ALA A 1 105 ? -13.466 -0.975 23.525 1.00 82.81 105 ALA A C 1
ATOM 842 O O . ALA A 1 105 ? -14.372 -0.872 24.341 1.00 82.81 105 ALA A O 1
ATOM 843 N N . GLU A 1 106 ? -12.893 -2.147 23.234 1.00 81.94 106 GLU A N 1
ATOM 844 C CA . GLU A 1 106 ? -13.283 -3.431 23.849 1.00 81.94 106 GLU A CA 1
ATOM 845 C C . GLU A 1 106 ? -13.120 -3.443 25.378 1.00 81.94 106 GLU A C 1
ATOM 847 O O . GLU A 1 106 ? -13.903 -4.066 26.082 1.00 81.94 106 GLU A O 1
ATOM 852 N N . LEU A 1 107 ? -12.109 -2.753 25.916 1.00 80.25 107 LEU A N 1
ATOM 853 C CA . LEU A 1 107 ? -11.900 -2.643 27.367 1.00 80.25 107 LEU A CA 1
ATOM 854 C C . LEU A 1 107 ? -12.886 -1.687 28.060 1.00 80.25 107 LEU A C 1
ATOM 856 O O . LEU A 1 107 ? -12.926 -1.646 29.288 1.00 80.25 107 LEU A O 1
ATOM 860 N N . LEU A 1 108 ? -13.609 -0.870 27.291 1.00 70.44 108 LEU A N 1
ATOM 861 C CA . LEU A 1 108 ? -14.542 0.148 27.784 1.00 70.44 108 LEU A CA 1
ATOM 862 C C . LEU A 1 108 ? -16.017 -0.240 27.569 1.00 70.44 108 LEU A C 1
ATOM 864 O O . LEU A 1 108 ? -16.893 0.500 28.017 1.00 70.44 108 LEU A O 1
ATOM 868 N N . SER A 1 109 ? -16.278 -1.361 26.887 1.00 62.78 109 SER A N 1
ATOM 869 C CA . SER A 1 109 ? -17.596 -1.994 26.717 1.00 62.78 109 SER A CA 1
ATOM 870 C C . SER A 1 109 ? -17.871 -3.052 27.768 1.00 62.78 109 SER A C 1
ATOM 872 O O . SER A 1 109 ? -19.028 -3.101 28.237 1.00 62.78 109 SER A O 1
#

InterPro domains:
  IPR019171 Intermembrane space protein MIX23 [PTHR31905] (2-104)

Sequence (109 aa):
MEDKIIFELNCRLPTNSFASQQNINDICKDIKTKLGGVRKQRADLLQKCIKENQAVIANVHDDPTRADEIRSAHTNIRLLRNENTIEEITVAQADQTIYERCRKAELLS

Organism: NCBI:txid290746